Protein AF-K7R5K1-F1 (afdb_monomer)

Foldseek 3Di:
DVLQVVLLVCLLPLPHDLVSNLSNLVSLLVVLCVVLVVVLVVCLVVADADQDVVLVVVLVVLLVVLVVVLVVLLVPLDSCSLVVSLVSLSVNLSSLSVSLSNNPPVSVVSNVVSVVSSVVSSVSSSVSSVDDSDPPPDPPDPDDDDD

pLDDT: mean 82.06, std 16.15, range [38.19, 96.19]

Radius of gyration: 19.37 Å; Cα contacts (8 Å, |Δi|>4): 150; chains: 1; bounding box: 40×37×72 Å

Mean predicted aligned error: 9.13 Å

Organism: NCBI:txid751945

Structure (mmCIF, N/CA/C/O backbone):
data_AF-K7R5K1-F1
#
_entry.id   AF-K7R5K1-F1
#
loop_
_atom_site.group_PDB
_atom_site.id
_atom_site.type_symbol
_atom_site.label_atom_id
_atom_site.label_alt_id
_atom_site.label_comp_id
_atom_site.label_asym_id
_atom_site.label_entity_id
_atom_site.label_seq_id
_atom_site.pdbx_PDB_ins_code
_atom_site.Cartn_x
_atom_site.Cartn_y
_atom_site.Cartn_z
_atom_site.occupancy
_atom_site.B_iso_or_equiv
_atom_site.auth_seq_id
_atom_site.auth_comp_id
_atom_site.auth_asym_id
_atom_site.auth_atom_id
_atom_site.pdbx_PDB_model_num
ATOM 1 N N . MET A 1 1 ? -20.264 11.856 -2.126 1.00 50.00 1 MET A N 1
ATOM 2 C CA . MET A 1 1 ? -19.107 12.395 -1.365 1.00 50.00 1 MET A CA 1
ATOM 3 C C . MET A 1 1 ? -19.408 12.792 0.093 1.00 50.00 1 MET A C 1
ATOM 5 O O . MET A 1 1 ? -18.528 12.617 0.924 1.00 50.00 1 MET A O 1
ATOM 9 N N . ARG A 1 2 ? -20.628 13.223 0.469 1.00 54.81 2 ARG A N 1
ATOM 10 C CA . ARG A 1 2 ? -20.988 13.688 1.839 1.00 54.81 2 ARG A CA 1
ATOM 11 C C . ARG A 1 2 ? -20.824 12.695 3.018 1.00 54.81 2 ARG A C 1
ATOM 13 O O . ARG A 1 2 ? -20.910 13.128 4.158 1.00 54.81 2 ARG A O 1
ATOM 20 N N . ARG A 1 3 ? -20.583 11.395 2.785 1.00 57.41 3 ARG A N 1
ATOM 21 C CA . ARG A 1 3 ? -20.450 10.363 3.846 1.00 57.41 3 ARG A CA 1
ATOM 22 C C . ARG A 1 3 ? -19.007 9.935 4.167 1.00 57.41 3 ARG A C 1
ATOM 24 O O . ARG A 1 3 ? -18.807 9.170 5.100 1.00 57.41 3 ARG A O 1
ATOM 31 N N . LEU A 1 4 ? -18.010 10.421 3.420 1.00 55.62 4 LEU A N 1
ATOM 32 C CA . LEU A 1 4 ? -16.598 10.030 3.592 1.00 55.62 4 LEU A CA 1
ATOM 33 C C . LEU A 1 4 ? -15.912 10.775 4.745 1.00 55.62 4 LEU A C 1
ATOM 35 O O . LEU A 1 4 ? -15.159 10.180 5.507 1.00 55.62 4 LEU A O 1
ATOM 39 N N . PHE A 1 5 ? -16.219 12.062 4.908 1.00 57.25 5 PHE A N 1
ATOM 40 C CA . PHE A 1 5 ? -15.648 12.907 5.962 1.00 57.25 5 PHE A CA 1
ATOM 41 C C . PHE A 1 5 ? -15.958 12.423 7.392 1.00 57.25 5 PHE A C 1
ATOM 43 O O . PHE A 1 5 ? -15.031 12.351 8.196 1.00 57.25 5 PHE A O 1
ATOM 50 N N . PRO A 1 6 ? -17.208 12.038 7.727 1.00 60.31 6 PRO A N 1
ATOM 51 C CA . PRO A 1 6 ? -17.523 11.478 9.043 1.00 60.31 6 PRO A CA 1
ATOM 52 C C . PRO A 1 6 ? -16.766 10.174 9.323 1.00 60.31 6 PRO A C 1
ATOM 54 O O . PRO A 1 6 ? -16.235 9.995 10.412 1.00 60.31 6 PRO A O 1
ATOM 57 N N . ALA A 1 7 ? -16.645 9.299 8.318 1.00 60.59 7 ALA A N 1
ATOM 58 C CA . ALA A 1 7 ? -15.960 8.014 8.448 1.00 60.59 7 ALA A CA 1
ATOM 59 C C . ALA A 1 7 ? -14.440 8.167 8.651 1.00 60.59 7 ALA A C 1
ATOM 61 O O . ALA A 1 7 ? -13.847 7.443 9.445 1.00 60.59 7 ALA A O 1
ATOM 62 N N . LEU A 1 8 ? -13.806 9.138 7.981 1.00 62.44 8 LEU A N 1
ATOM 63 C CA . LEU A 1 8 ? -12.393 9.475 8.207 1.00 62.44 8 LEU A CA 1
ATOM 64 C C . LEU A 1 8 ? -12.160 10.106 9.586 1.00 62.44 8 LEU A C 1
ATOM 66 O O . LEU A 1 8 ? -11.124 9.873 10.200 1.00 62.44 8 LEU A O 1
ATOM 70 N N . LYS A 1 9 ? -13.133 10.867 10.098 1.00 66.25 9 LYS A N 1
ATOM 71 C CA . LYS A 1 9 ? -13.076 11.459 11.440 1.00 66.25 9 LYS A CA 1
ATOM 72 C C . LYS A 1 9 ? -13.283 10.423 12.555 1.00 66.25 9 LYS A C 1
ATOM 74 O O . LYS A 1 9 ? -12.766 10.615 13.648 1.00 66.25 9 LYS A O 1
ATOM 79 N N . ALA A 1 10 ? -13.986 9.328 12.263 1.00 62.09 10 ALA A N 1
ATOM 80 C CA . ALA A 1 10 ? -14.229 8.218 13.186 1.00 62.09 10 ALA A CA 1
ATOM 81 C C . ALA A 1 10 ? -13.024 7.268 13.347 1.00 62.09 10 ALA A C 1
ATOM 83 O O . ALA A 1 10 ? -12.908 6.589 14.358 1.00 62.09 10 ALA A O 1
ATOM 84 N N . LEU A 1 11 ? -12.107 7.217 12.376 1.00 63.91 11 LEU A N 1
ATOM 85 C CA . LEU A 1 11 ? -10.892 6.387 12.421 1.00 63.91 11 LEU A CA 1
ATOM 86 C C . LEU A 1 11 ? -10.009 6.604 13.668 1.00 63.91 11 LEU A C 1
ATOM 88 O O . LEU A 1 11 ? -9.649 5.603 14.296 1.00 63.91 11 LEU A O 1
ATOM 92 N N . PRO A 1 12 ? -9.660 7.855 14.039 1.00 68.44 12 PRO A N 1
ATOM 93 C CA . PRO A 1 12 ? -8.886 8.134 15.247 1.00 68.44 12 PRO A CA 1
ATOM 94 C C . PRO A 1 12 ? -9.710 8.057 16.540 1.00 68.44 12 PRO A C 1
ATOM 96 O O . PRO A 1 12 ? -9.115 8.114 17.613 1.00 68.44 12 PRO A O 1
ATOM 99 N N . ASP A 1 13 ? -11.042 7.935 16.470 1.00 72.31 13 ASP A N 1
ATOM 100 C CA . ASP A 1 13 ? -11.897 7.832 17.653 1.00 72.31 13 ASP A CA 1
ATOM 101 C C . ASP A 1 13 ? -12.023 6.361 18.101 1.00 72.31 13 ASP A C 1
ATOM 103 O O . ASP A 1 13 ? -12.688 5.559 17.435 1.00 72.31 13 ASP A O 1
ATOM 107 N N . PRO A 1 14 ? -11.405 5.963 19.230 1.00 66.81 14 PRO A N 1
ATOM 108 C CA . PRO A 1 14 ? -11.496 4.594 19.725 1.00 66.81 14 PRO A CA 1
ATOM 109 C C . PRO A 1 14 ? -12.913 4.218 20.186 1.00 66.81 14 PRO A C 1
ATOM 111 O O . PRO A 1 14 ? -13.198 3.028 20.309 1.00 66.81 14 PRO A O 1
ATOM 114 N N . LYS A 1 15 ? -13.798 5.197 20.424 1.00 73.38 15 LYS A N 1
ATOM 115 C CA . LYS A 1 15 ? -15.184 4.980 20.863 1.00 73.38 15 LYS A CA 1
ATOM 116 C C . LYS A 1 15 ? -16.162 4.819 19.698 1.00 73.38 15 LYS A C 1
ATOM 118 O O . LYS A 1 15 ? -17.314 4.454 19.927 1.00 73.38 15 LYS A O 1
ATOM 123 N N . ALA A 1 16 ? -15.729 5.085 18.464 1.00 78.69 16 ALA A N 1
ATOM 124 C CA . ALA A 1 16 ? -16.581 4.939 17.294 1.00 78.69 16 ALA A CA 1
ATOM 125 C C . ALA A 1 16 ? -16.911 3.457 17.014 1.00 78.69 16 ALA A C 1
ATOM 127 O O . ALA A 1 16 ? -16.065 2.580 17.233 1.00 78.69 16 ALA A O 1
ATOM 128 N N . PRO A 1 17 ? -18.110 3.156 16.476 1.00 83.25 17 PRO A N 1
ATOM 129 C CA . PRO A 1 17 ? -18.489 1.800 16.100 1.00 83.25 17 PRO A CA 1
ATOM 130 C C . PRO A 1 17 ? -17.464 1.170 15.153 1.00 83.25 17 PRO A C 1
ATOM 132 O O . PRO A 1 17 ? -16.991 1.798 14.203 1.00 83.25 17 PRO A O 1
ATOM 135 N N . LEU A 1 18 ? -17.159 -0.109 15.367 1.00 81.81 18 LEU A N 1
ATOM 136 C CA . LEU A 1 18 ? -16.139 -0.828 14.602 1.00 81.81 18 LEU A CA 1
ATOM 137 C C . LEU A 1 18 ? -16.392 -0.805 13.082 1.00 81.81 18 LEU A C 1
ATOM 139 O O . LEU A 1 18 ? -15.464 -0.634 12.292 1.00 81.81 18 LEU A O 1
ATOM 143 N N . GLU A 1 19 ? -17.654 -0.916 12.668 1.00 85.50 19 GLU A N 1
ATOM 144 C CA . GLU A 1 19 ? -18.053 -0.832 11.259 1.00 85.50 19 GLU A CA 1
ATOM 145 C C . GLU A 1 19 ? -17.795 0.556 10.646 1.00 85.50 19 GLU A C 1
ATOM 147 O O . GLU A 1 19 ? -17.415 0.658 9.477 1.00 85.50 19 GLU A O 1
ATOM 152 N N . GLU A 1 20 ? -17.928 1.633 11.423 1.00 84.12 20 GLU A N 1
ATOM 153 C CA . GLU A 1 20 ? -17.604 2.988 10.964 1.00 84.12 20 GLU A CA 1
ATOM 154 C C . GLU A 1 20 ? -16.094 3.184 10.831 1.00 84.12 20 GLU A C 1
ATOM 156 O O . GLU A 1 20 ? -15.635 3.713 9.816 1.00 84.12 20 GLU A O 1
ATOM 161 N N . ARG A 1 21 ? -15.313 2.663 11.785 1.00 83.94 21 ARG A N 1
ATOM 162 C CA . ARG A 1 21 ? -13.842 2.678 11.734 1.00 83.94 21 ARG A CA 1
ATOM 163 C C . ARG A 1 21 ? -13.306 1.885 10.540 1.00 83.94 21 ARG A C 1
ATOM 165 O O . ARG A 1 21 ? -12.435 2.377 9.826 1.00 83.94 21 ARG A O 1
ATOM 172 N N . ARG A 1 22 ? -13.870 0.705 10.250 1.00 87.56 22 ARG A N 1
ATOM 173 C CA . ARG A 1 22 ? -13.538 -0.092 9.051 1.00 87.56 22 ARG A CA 1
ATOM 174 C C . ARG A 1 22 ? -13.870 0.645 7.760 1.00 87.56 22 ARG A C 1
ATOM 176 O O . ARG A 1 22 ? -13.047 0.688 6.851 1.00 87.56 22 ARG A O 1
ATOM 183 N N . ARG A 1 23 ? -15.056 1.256 7.666 1.00 87.06 23 ARG A N 1
ATOM 184 C CA . ARG A 1 23 ? -15.428 2.074 6.498 1.00 87.06 23 ARG A CA 1
ATOM 185 C C . ARG A 1 23 ? -14.486 3.258 6.318 1.00 87.06 23 ARG A C 1
ATOM 187 O O . ARG A 1 23 ? -14.095 3.532 5.188 1.00 87.06 23 ARG A O 1
ATOM 194 N N . GLY A 1 24 ? -14.100 3.916 7.410 1.00 87.69 24 GLY A N 1
ATOM 195 C CA . GLY A 1 24 ? -13.080 4.958 7.405 1.00 87.69 24 GLY A CA 1
ATOM 196 C C . GLY A 1 24 ? -11.751 4.443 6.862 1.00 87.69 24 GLY A C 1
ATOM 197 O O . GLY A 1 24 ? -11.190 5.049 5.952 1.00 87.69 24 GLY A O 1
ATOM 198 N N . LEU A 1 25 ? -11.278 3.293 7.352 1.00 89.50 25 LEU A N 1
ATOM 199 C CA . LEU A 1 25 ? -10.018 2.687 6.914 1.00 89.50 25 LEU A CA 1
ATOM 200 C C . LEU A 1 25 ? -10.047 2.309 5.429 1.00 89.50 25 LEU A C 1
ATOM 202 O O . LEU A 1 25 ? -9.103 2.606 4.704 1.00 89.50 25 LEU A O 1
ATOM 206 N N . ARG A 1 26 ? -11.153 1.732 4.945 1.00 92.31 26 ARG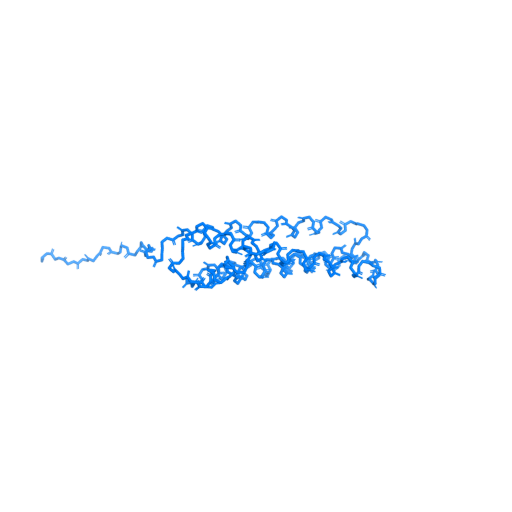 A N 1
ATOM 207 C CA . ARG A 1 26 ? -11.356 1.436 3.517 1.00 92.31 26 ARG A CA 1
ATOM 208 C C . ARG A 1 26 ? -11.389 2.700 2.670 1.00 92.31 26 ARG A C 1
ATOM 210 O O . ARG A 1 26 ? -10.798 2.720 1.598 1.00 92.31 26 ARG A O 1
ATOM 217 N N . ALA A 1 27 ? -12.061 3.751 3.137 1.00 90.75 27 ALA A N 1
ATOM 218 C CA . ALA A 1 27 ? -12.097 5.039 2.454 1.00 90.75 27 ALA A CA 1
ATOM 219 C C . ALA A 1 27 ? -10.701 5.667 2.357 1.00 90.75 27 ALA A C 1
ATOM 221 O O . ALA A 1 27 ? -10.318 6.145 1.292 1.00 90.75 27 ALA A O 1
ATOM 222 N N . TYR A 1 28 ? -9.933 5.619 3.447 1.00 90.31 28 TYR A N 1
ATOM 223 C CA . TYR A 1 28 ? -8.542 6.055 3.477 1.00 90.31 28 TYR A CA 1
ATOM 224 C C . TYR A 1 28 ? -7.676 5.235 2.513 1.00 90.31 28 TYR A C 1
ATOM 226 O O . TYR A 1 28 ? -6.976 5.804 1.678 1.00 90.31 28 TYR A O 1
ATOM 234 N N . ALA A 1 29 ? -7.794 3.907 2.557 1.00 93.31 29 ALA A N 1
ATOM 235 C CA . ALA A 1 29 ? -7.071 3.000 1.675 1.00 93.31 29 ALA A CA 1
ATOM 236 C C . ALA A 1 29 ? -7.402 3.241 0.194 1.00 93.31 29 ALA A C 1
ATOM 238 O O . ALA A 1 29 ? -6.504 3.300 -0.641 1.00 93.31 29 ALA A O 1
ATOM 239 N N . LEU A 1 30 ? -8.681 3.436 -0.136 1.00 94.38 30 LEU A N 1
ATOM 240 C CA . LEU A 1 30 ? -9.128 3.750 -1.492 1.00 94.38 30 LEU A CA 1
ATOM 241 C C . LEU A 1 30 ? -8.613 5.120 -1.950 1.00 94.38 30 LEU A C 1
ATOM 243 O O . LEU A 1 30 ? -8.208 5.267 -3.102 1.00 94.38 30 LEU A O 1
ATOM 247 N N . GLY A 1 31 ? -8.584 6.107 -1.051 1.00 92.81 31 GLY A N 1
ATOM 248 C CA . GLY A 1 31 ? -7.979 7.413 -1.302 1.00 92.81 31 GLY A CA 1
ATOM 249 C C . GLY A 1 31 ? -6.487 7.305 -1.616 1.00 92.81 31 GLY A C 1
ATOM 250 O O . GLY A 1 31 ? -6.040 7.845 -2.626 1.00 92.81 31 GLY A O 1
ATOM 251 N N . LEU A 1 32 ? -5.735 6.544 -0.814 1.00 94.00 32 LEU A N 1
ATOM 252 C CA . LEU A 1 32 ? -4.320 6.266 -1.065 1.00 94.00 32 LEU A CA 1
ATOM 253 C C . LEU A 1 32 ? -4.114 5.549 -2.397 1.00 94.00 32 LEU A C 1
ATOM 255 O O . LEU A 1 32 ? -3.249 5.955 -3.166 1.00 94.00 32 LEU A O 1
ATOM 259 N N . LEU A 1 33 ? -4.893 4.507 -2.685 1.00 94.00 33 LEU A N 1
ATOM 260 C CA . LEU A 1 33 ? -4.763 3.747 -3.926 1.00 94.00 33 LEU A CA 1
ATOM 261 C C . LEU A 1 33 ? -5.055 4.625 -5.148 1.00 94.00 33 LEU A C 1
ATOM 263 O O . LEU A 1 33 ? -4.321 4.575 -6.129 1.00 94.00 33 LEU A O 1
ATOM 267 N N . SER A 1 34 ? -6.087 5.469 -5.066 1.00 93.88 34 SER A N 1
ATOM 268 C CA . SER A 1 34 ? -6.453 6.400 -6.138 1.00 93.88 34 SER A CA 1
ATOM 269 C C . SER A 1 34 ? -5.371 7.456 -6.356 1.00 93.88 34 SER A C 1
ATOM 271 O O . SER A 1 34 ? -4.994 7.715 -7.495 1.00 93.88 34 SER A O 1
ATOM 273 N N . LEU A 1 35 ? -4.840 8.036 -5.274 1.00 95.38 35 LEU A N 1
ATOM 274 C CA . LEU A 1 35 ? -3.775 9.034 -5.338 1.00 95.38 35 LEU A CA 1
ATOM 275 C C . LEU A 1 35 ? -2.497 8.442 -5.939 1.00 95.38 35 LEU A C 1
ATOM 277 O O . LEU A 1 35 ? -1.988 8.962 -6.927 1.00 95.38 35 LEU A O 1
ATOM 281 N N . HIS A 1 36 ? -2.000 7.337 -5.381 1.00 94.94 36 HIS A N 1
ATOM 282 C CA . HIS A 1 36 ? -0.787 6.690 -5.878 1.00 94.94 36 HIS A CA 1
ATOM 283 C C . HIS A 1 36 ? -0.978 6.156 -7.298 1.00 94.94 36 HIS A C 1
ATOM 285 O O . HIS A 1 36 ? -0.086 6.309 -8.123 1.00 94.94 36 HIS A O 1
ATOM 291 N N . GLY A 1 37 ? -2.146 5.592 -7.614 1.00 94.19 37 GLY A N 1
ATOM 292 C CA . GLY A 1 37 ? -2.491 5.157 -8.965 1.00 94.19 37 GLY A CA 1
ATOM 293 C C . GLY A 1 37 ? -2.466 6.310 -9.968 1.00 94.19 37 GLY A C 1
ATOM 294 O O . GLY A 1 37 ? -1.857 6.181 -11.025 1.00 94.19 37 GLY A O 1
ATOM 295 N N . LEU A 1 38 ? -3.046 7.463 -9.620 1.00 96.12 38 LEU A N 1
ATOM 296 C CA . LEU A 1 38 ? -3.002 8.659 -10.460 1.00 96.12 38 LEU A CA 1
ATOM 297 C C . LEU A 1 38 ? -1.565 9.147 -10.670 1.00 96.12 38 LEU A C 1
ATOM 299 O O . LEU A 1 38 ? -1.176 9.423 -11.801 1.00 96.12 38 LEU A O 1
ATOM 303 N N . VAL A 1 39 ? -0.759 9.208 -9.608 1.00 95.75 39 VAL A N 1
ATOM 304 C CA . VAL A 1 39 ? 0.655 9.596 -9.716 1.00 95.75 39 VAL A CA 1
ATOM 305 C C . VAL A 1 39 ? 1.416 8.621 -10.616 1.00 95.75 39 VAL A C 1
ATOM 307 O O . VAL A 1 39 ? 2.151 9.060 -11.494 1.00 95.75 39 VAL A O 1
ATOM 310 N N . LEU A 1 40 ? 1.210 7.310 -10.469 1.00 94.25 40 LEU A N 1
ATOM 311 C CA . LEU A 1 40 ? 1.829 6.300 -11.332 1.00 94.25 40 LEU A CA 1
ATOM 312 C C . LEU A 1 40 ? 1.412 6.459 -12.802 1.00 94.25 40 LEU A C 1
ATOM 314 O O . LEU A 1 40 ? 2.255 6.340 -13.688 1.00 94.25 40 LEU A O 1
ATOM 318 N N . LEU A 1 41 ? 0.146 6.784 -13.076 1.00 93.69 41 LEU A N 1
ATOM 319 C CA . LEU A 1 41 ? -0.328 7.072 -14.434 1.00 93.69 41 LEU A CA 1
ATOM 320 C C . LEU A 1 41 ? 0.345 8.315 -15.029 1.00 93.69 41 LEU A C 1
ATOM 322 O O . LEU A 1 41 ? 0.730 8.299 -16.195 1.00 93.69 41 LEU A O 1
ATOM 326 N N . LEU A 1 42 ? 0.532 9.371 -14.235 1.00 95.38 42 LEU A N 1
ATOM 327 C CA . LEU A 1 42 ? 1.243 10.583 -14.662 1.00 95.38 42 LEU A CA 1
ATOM 328 C C . LEU A 1 42 ? 2.740 10.334 -14.886 1.00 95.38 42 LEU A C 1
ATOM 330 O O . LEU A 1 42 ? 3.357 10.949 -15.751 1.00 95.38 42 LEU A O 1
ATOM 334 N N . LEU A 1 43 ? 3.318 9.414 -14.119 1.00 91.88 43 LEU A N 1
ATOM 335 C CA . LEU A 1 43 ? 4.707 8.987 -14.228 1.00 91.88 43 LEU A CA 1
ATOM 336 C C . LEU A 1 43 ? 4.952 8.053 -15.427 1.00 91.88 43 LEU A C 1
ATOM 338 O O . LEU A 1 43 ? 6.062 8.007 -15.957 1.00 91.88 43 LEU A O 1
ATOM 342 N N . LEU A 1 44 ? 3.925 7.346 -15.899 1.00 89.19 44 LEU A N 1
ATOM 343 C CA . LEU A 1 44 ? 3.994 6.401 -17.015 1.00 89.19 44 LEU A CA 1
ATOM 344 C C . LEU A 1 44 ? 4.714 6.948 -18.271 1.00 89.19 44 LEU A C 1
ATOM 346 O O . LEU A 1 44 ? 5.601 6.242 -18.767 1.00 89.19 44 LEU A O 1
ATOM 350 N N . PRO A 1 45 ? 4.393 8.150 -18.800 1.00 90.56 45 PRO A N 1
ATOM 351 C CA . PRO A 1 45 ? 5.105 8.723 -19.945 1.00 90.56 45 PRO A CA 1
ATOM 352 C C . PRO A 1 45 ? 6.475 9.320 -19.594 1.00 90.56 45 PRO A C 1
ATOM 354 O O . PRO A 1 45 ? 7.279 9.544 -20.494 1.00 90.56 45 PRO A O 1
ATOM 357 N N . LEU A 1 46 ? 6.745 9.603 -18.316 1.00 91.00 46 LEU A N 1
ATOM 358 C CA . LEU A 1 46 ? 7.937 10.336 -17.888 1.00 91.00 46 LEU A CA 1
ATOM 359 C C . LEU A 1 46 ? 9.115 9.411 -17.552 1.00 91.00 46 LEU A C 1
ATOM 361 O O . LEU A 1 46 ? 10.269 9.798 -17.735 1.00 91.00 46 LEU A O 1
ATOM 365 N N . LEU A 1 47 ? 8.849 8.192 -17.062 1.00 84.94 47 LEU A N 1
ATOM 366 C CA . LEU A 1 47 ? 9.918 7.255 -16.714 1.00 84.94 47 LEU A CA 1
ATOM 367 C C . LEU A 1 47 ? 10.429 6.475 -17.935 1.00 84.94 47 LEU A C 1
ATOM 369 O O . LEU A 1 47 ? 9.636 5.799 -18.600 1.00 84.94 47 LEU A O 1
ATOM 373 N N . PRO A 1 48 ? 11.755 6.466 -18.176 1.00 83.56 48 PRO A N 1
ATOM 374 C CA . PRO A 1 48 ? 12.351 5.631 -19.206 1.00 83.56 48 PRO A CA 1
ATOM 375 C C . PRO A 1 48 ? 12.223 4.154 -18.819 1.00 83.56 48 PRO A C 1
ATOM 377 O O . PRO A 1 48 ? 12.603 3.756 -17.717 1.00 83.56 48 PRO A O 1
ATOM 380 N N . ALA A 1 49 ? 11.712 3.330 -19.733 1.00 83.44 49 ALA A N 1
ATOM 381 C CA . ALA A 1 49 ? 11.701 1.883 -19.552 1.00 83.44 49 ALA A CA 1
ATOM 382 C C . ALA A 1 49 ? 13.135 1.348 -19.685 1.00 83.44 49 ALA A C 1
ATOM 384 O O . ALA A 1 49 ? 13.760 1.475 -20.740 1.00 83.44 49 ALA A O 1
ATOM 385 N N . ARG A 1 50 ? 13.681 0.788 -18.603 1.00 79.94 50 ARG A N 1
ATOM 386 C CA . ARG A 1 50 ? 14.998 0.144 -18.580 1.00 79.94 50 ARG A CA 1
ATOM 387 C C . ARG A 1 50 ? 14.939 -1.109 -17.716 1.00 79.94 50 ARG A C 1
ATOM 389 O O . ARG A 1 50 ? 14.900 -1.036 -16.489 1.00 79.94 50 ARG A O 1
ATOM 396 N N . GLY A 1 51 ? 15.010 -2.264 -18.370 1.00 74.69 51 GLY A N 1
ATOM 397 C CA . GLY A 1 51 ? 15.133 -3.563 -17.715 1.00 74.69 51 GLY A CA 1
ATOM 398 C C . GLY A 1 51 ? 16.518 -3.746 -17.098 1.00 74.69 51 GLY A C 1
ATOM 399 O O . GLY A 1 51 ? 17.401 -4.309 -17.735 1.00 74.69 51 GLY A O 1
ATOM 400 N N . HIS A 1 52 ? 16.730 -3.257 -15.873 1.00 81.12 52 HIS A N 1
ATOM 401 C CA . HIS A 1 52 ? 17.968 -3.505 -15.130 1.00 81.12 52 HIS A CA 1
ATOM 402 C C . HIS A 1 52 ? 17.727 -4.569 -14.046 1.00 81.12 52 HIS A C 1
ATOM 404 O O . HIS A 1 52 ? 16.850 -4.370 -13.203 1.00 81.12 52 HIS A O 1
ATOM 410 N N . PRO A 1 53 ? 18.506 -5.667 -13.984 1.00 83.94 53 PRO A N 1
ATOM 411 C CA . PRO A 1 53 ? 18.277 -6.761 -13.028 1.00 83.94 53 PRO A CA 1
ATOM 412 C C . PRO A 1 53 ? 18.363 -6.308 -11.562 1.00 83.94 53 PRO A C 1
ATOM 414 O O . PRO A 1 53 ? 17.688 -6.851 -10.693 1.00 83.94 53 PRO A O 1
ATOM 417 N N . PHE A 1 54 ? 19.126 -5.249 -11.291 1.00 90.94 54 PHE A N 1
ATOM 418 C CA . PHE A 1 54 ? 19.210 -4.629 -9.969 1.00 90.94 54 PHE A CA 1
ATOM 419 C C . PHE A 1 54 ? 17.850 -4.133 -9.441 1.00 90.94 54 PHE A C 1
ATOM 421 O O . PHE A 1 54 ? 17.593 -4.202 -8.242 1.00 90.94 54 PHE A O 1
ATOM 428 N N . LEU A 1 55 ? 16.952 -3.686 -10.326 1.00 89.50 55 LEU A 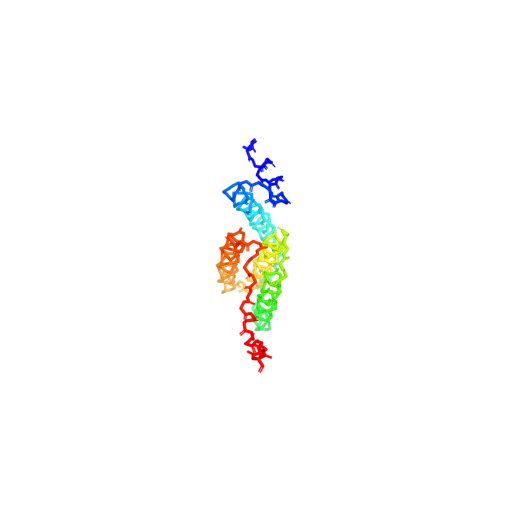N 1
ATOM 429 C CA . LEU A 1 55 ? 15.624 -3.207 -9.937 1.00 89.50 55 LEU A CA 1
ATOM 430 C C . LEU A 1 55 ? 14.746 -4.332 -9.375 1.00 89.50 55 LEU A C 1
ATOM 432 O O . LEU A 1 55 ? 13.943 -4.079 -8.483 1.00 89.50 55 LEU A O 1
ATOM 436 N N . TRP A 1 56 ? 14.935 -5.574 -9.827 1.00 89.19 56 TRP A N 1
ATOM 437 C CA . TRP A 1 56 ? 14.249 -6.731 -9.247 1.00 89.19 56 TRP A CA 1
ATOM 438 C C . TRP A 1 56 ? 14.707 -6.996 -7.813 1.00 89.19 56 TRP A C 1
ATOM 440 O O . TRP A 1 56 ? 13.875 -7.168 -6.924 1.00 89.19 56 TRP A O 1
ATOM 450 N N . GLY A 1 57 ? 16.021 -6.960 -7.568 1.00 92.31 57 GLY A N 1
ATOM 451 C CA . GLY A 1 57 ? 16.569 -7.074 -6.213 1.00 92.31 57 GLY A CA 1
ATOM 452 C C . GLY A 1 57 ? 16.058 -5.960 -5.297 1.00 92.31 57 GLY A C 1
ATOM 453 O O . GLY A 1 57 ? 15.652 -6.218 -4.165 1.00 92.31 57 GLY A O 1
ATOM 454 N N . LEU A 1 58 ? 15.992 -4.734 -5.820 1.00 93.69 58 LEU A N 1
ATOM 455 C CA . LEU A 1 58 ? 15.463 -3.578 -5.107 1.00 93.69 58 LEU A CA 1
ATOM 456 C C . LEU A 1 58 ? 13.960 -3.713 -4.802 1.00 93.69 58 LEU A C 1
ATOM 458 O O . LEU A 1 58 ? 13.538 -3.378 -3.696 1.00 93.69 58 LEU A O 1
ATOM 462 N N . ALA A 1 59 ? 13.159 -4.244 -5.732 1.00 92.81 59 ALA A N 1
ATOM 463 C CA . ALA A 1 59 ? 11.739 -4.513 -5.508 1.00 92.81 59 ALA A CA 1
ATOM 464 C C . ALA A 1 59 ? 11.528 -5.515 -4.364 1.00 92.81 59 ALA A C 1
ATOM 466 O O . ALA A 1 59 ? 10.697 -5.279 -3.488 1.00 92.81 59 ALA A O 1
ATOM 467 N N . LEU A 1 60 ? 12.301 -6.606 -4.346 1.00 92.31 60 LEU A N 1
ATOM 468 C CA . LEU A 1 60 ? 12.210 -7.638 -3.312 1.00 92.31 60 LEU A CA 1
ATOM 469 C C . LEU A 1 60 ? 12.652 -7.117 -1.942 1.00 92.31 60 LEU A C 1
ATOM 471 O O . LEU A 1 60 ? 11.934 -7.298 -0.959 1.00 92.31 60 LEU A O 1
ATOM 475 N N . LEU A 1 61 ? 13.799 -6.436 -1.876 1.00 94.06 61 LEU A N 1
ATOM 476 C CA . LEU A 1 61 ? 14.305 -5.854 -0.631 1.00 94.06 61 LEU A CA 1
ATOM 477 C C . LEU A 1 61 ? 13.372 -4.772 -0.092 1.00 94.06 61 LEU A C 1
ATOM 479 O O . LEU A 1 61 ? 13.073 -4.760 1.100 1.00 94.06 61 LEU A O 1
ATOM 483 N N . GLY A 1 62 ? 12.876 -3.891 -0.962 1.00 92.38 62 GLY A N 1
ATOM 484 C CA . GLY A 1 62 ? 11.947 -2.843 -0.561 1.00 92.38 62 GLY A CA 1
ATOM 485 C C . GLY A 1 62 ? 10.610 -3.410 -0.086 1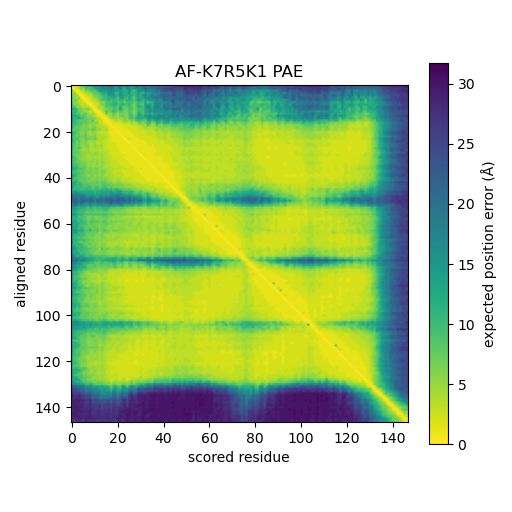.00 92.38 62 GLY A C 1
ATOM 486 O O . GLY A 1 62 ? 10.129 -3.005 0.969 1.00 92.38 62 GLY A O 1
ATOM 487 N N . LEU A 1 63 ? 10.042 -4.402 -0.787 1.00 92.06 63 LEU A N 1
ATOM 488 C CA . LEU A 1 63 ? 8.819 -5.071 -0.333 1.00 92.06 63 LEU A CA 1
ATOM 489 C C . LEU A 1 63 ? 9.028 -5.770 1.015 1.00 92.06 63 LEU A C 1
ATOM 491 O O . LEU A 1 63 ? 8.196 -5.632 1.908 1.00 92.06 63 LEU A O 1
ATOM 495 N N . GLY A 1 64 ? 10.143 -6.489 1.174 1.00 92.38 64 GLY A N 1
ATOM 496 C CA . GLY A 1 64 ? 10.500 -7.157 2.424 1.00 92.38 64 GLY A CA 1
ATOM 497 C C . GLY A 1 64 ? 10.653 -6.171 3.583 1.00 92.38 64 GLY A C 1
ATOM 498 O O . GLY A 1 64 ? 10.073 -6.380 4.647 1.00 92.38 64 GLY A O 1
ATOM 499 N N . GLY A 1 65 ? 11.354 -5.056 3.365 1.00 93.31 65 GLY A N 1
ATOM 500 C CA . GLY A 1 65 ? 11.515 -3.994 4.359 1.00 93.31 65 GLY A CA 1
ATOM 501 C C . GLY A 1 65 ? 10.182 -3.365 4.769 1.00 93.31 65 GLY A C 1
ATOM 502 O O . GLY A 1 65 ? 9.883 -3.266 5.959 1.00 93.31 65 GLY A O 1
ATOM 503 N N . VAL A 1 66 ? 9.331 -3.024 3.796 1.00 92.69 66 VAL A N 1
ATOM 504 C CA . VAL A 1 66 ? 7.990 -2.485 4.070 1.00 92.69 66 VAL A CA 1
ATOM 505 C C . VAL A 1 66 ? 7.130 -3.504 4.816 1.00 92.69 66 VAL A C 1
ATOM 507 O O . VAL A 1 66 ? 6.431 -3.133 5.756 1.00 92.69 66 VAL A O 1
ATOM 510 N N . ALA A 1 67 ? 7.193 -4.788 4.458 1.00 91.50 67 ALA A N 1
ATOM 511 C CA . ALA A 1 67 ? 6.457 -5.837 5.158 1.00 91.50 67 ALA A CA 1
ATOM 512 C C . ALA A 1 67 ? 6.866 -5.936 6.638 1.00 91.50 67 ALA A C 1
ATOM 514 O O . ALA A 1 67 ? 5.995 -6.064 7.500 1.00 91.50 67 ALA A O 1
ATOM 515 N N . LEU A 1 68 ? 8.161 -5.812 6.947 1.00 93.06 68 LEU A N 1
ATOM 516 C CA . LEU A 1 68 ? 8.651 -5.778 8.327 1.00 93.06 68 LEU A CA 1
ATOM 517 C C . LEU A 1 68 ? 8.144 -4.544 9.085 1.00 93.06 68 LEU A C 1
ATOM 519 O O . LEU A 1 68 ? 7.687 -4.678 10.219 1.00 93.06 68 LEU A O 1
ATOM 523 N N . TRP A 1 69 ? 8.151 -3.361 8.464 1.00 92.00 69 TRP A N 1
ATOM 524 C CA . TRP A 1 69 ? 7.607 -2.143 9.081 1.00 92.00 69 TRP A CA 1
ATOM 525 C C . TRP A 1 69 ? 6.098 -2.222 9.312 1.00 92.00 69 TRP A C 1
ATOM 527 O O . TRP A 1 69 ? 5.617 -1.815 10.368 1.00 92.00 69 TRP A O 1
ATOM 537 N N . VAL A 1 70 ? 5.344 -2.805 8.376 1.00 91.19 70 VAL A N 1
ATOM 538 C CA . VAL A 1 70 ? 3.911 -3.066 8.564 1.00 91.19 70 VAL A CA 1
ATOM 539 C C . VAL A 1 70 ? 3.699 -3.991 9.760 1.00 91.19 70 VAL A C 1
ATOM 541 O O . VAL A 1 70 ? 2.885 -3.681 10.627 1.00 91.19 70 VAL A O 1
ATOM 544 N N . GLN A 1 71 ? 4.450 -5.091 9.857 1.00 88.88 71 GLN A N 1
ATOM 545 C CA . GLN A 1 71 ? 4.340 -5.999 11.000 1.00 88.88 71 GLN A CA 1
ATOM 546 C C . GLN A 1 71 ? 4.711 -5.319 12.319 1.00 88.88 71 GLN A C 1
ATOM 548 O O . GLN A 1 71 ? 4.027 -5.542 13.313 1.00 88.88 71 GLN A O 1
ATOM 553 N N . GLY A 1 72 ? 5.752 -4.484 12.331 1.00 87.50 72 GLY A N 1
ATOM 554 C CA . GLY A 1 72 ? 6.130 -3.686 13.497 1.00 87.50 72 GLY A CA 1
ATOM 555 C C . GLY A 1 72 ? 5.011 -2.739 13.926 1.00 87.50 72 GLY A C 1
ATOM 556 O O . GLY A 1 72 ? 4.574 -2.798 15.071 1.00 87.50 72 GLY A O 1
ATOM 557 N N . SER A 1 73 ? 4.462 -1.961 12.988 1.00 85.88 73 SER A N 1
ATOM 558 C CA . SER A 1 73 ? 3.377 -1.017 13.288 1.00 85.88 73 SER A CA 1
ATOM 559 C C . SER A 1 73 ? 2.110 -1.70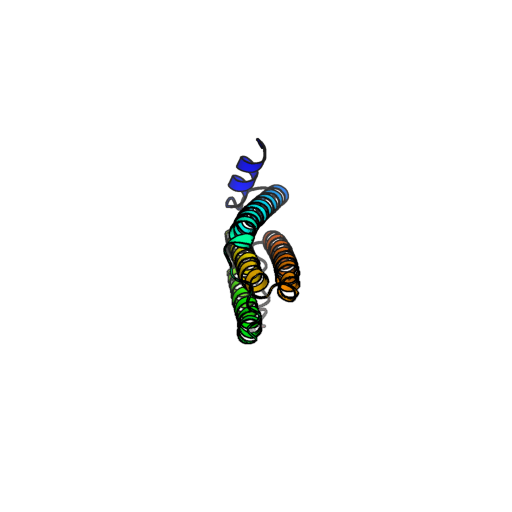0 13.805 1.00 85.88 73 SER A C 1
ATOM 561 O O . SER A 1 73 ? 1.435 -1.145 14.657 1.00 85.88 73 SER A O 1
ATOM 563 N N . LEU A 1 74 ? 1.792 -2.915 13.342 1.00 83.38 74 LEU A N 1
ATOM 564 C CA . LEU A 1 74 ? 0.644 -3.684 13.837 1.00 83.38 74 LEU A CA 1
ATOM 565 C C . LEU A 1 74 ? 0.887 -4.355 15.201 1.00 83.38 74 LEU A C 1
ATOM 567 O O . LEU A 1 74 ? -0.078 -4.782 15.834 1.00 83.38 74 LEU A O 1
ATOM 571 N N . ARG A 1 75 ? 2.149 -4.496 15.628 1.00 83.12 75 ARG A N 1
ATOM 572 C CA . ARG A 1 75 ? 2.525 -5.007 16.958 1.00 83.12 75 ARG A CA 1
ATOM 573 C C . ARG A 1 75 ? 2.537 -3.911 18.016 1.00 83.12 75 ARG A C 1
ATOM 575 O O . ARG A 1 75 ? 2.287 -4.212 19.176 1.00 83.12 75 ARG A O 1
ATOM 582 N N . GLU A 1 76 ? 2.827 -2.671 17.634 1.00 74.94 76 GLU A N 1
ATOM 583 C CA . GLU A 1 76 ? 2.664 -1.519 18.516 1.00 74.94 76 GLU A CA 1
ATOM 584 C C . GLU A 1 76 ? 1.164 -1.305 18.758 1.00 74.94 76 GLU A C 1
ATOM 586 O O . GLU A 1 76 ? 0.429 -0.828 17.896 1.00 74.94 76 GLU A O 1
ATOM 591 N N . GLU A 1 77 ? 0.676 -1.747 19.918 1.00 62.97 77 GLU A N 1
ATOM 592 C CA . GLU A 1 77 ? -0.735 -1.666 20.293 1.00 62.97 77 GLU A CA 1
ATOM 593 C C . GLU A 1 77 ? -1.152 -0.198 20.460 1.00 62.97 77 GLU A C 1
ATOM 595 O O . GLU A 1 77 ? -1.026 0.402 21.524 1.00 62.97 77 GLU A O 1
ATOM 600 N N . GLY A 1 78 ? -1.637 0.407 19.375 1.00 70.38 78 GLY A N 1
ATOM 601 C CA . GLY A 1 78 ? -2.066 1.799 19.348 1.00 70.38 78 GLY A CA 1
ATOM 602 C C . GLY A 1 78 ? -3.322 2.008 18.500 1.00 70.38 78 GLY A C 1
ATOM 603 O O . GLY A 1 78 ? -3.515 1.332 17.487 1.00 70.38 78 GLY A O 1
ATOM 604 N N . PRO A 1 79 ? -4.192 2.974 18.848 1.00 71.19 79 PRO A N 1
ATOM 605 C CA . PRO A 1 79 ? -5.389 3.282 18.060 1.00 71.19 79 PRO A CA 1
ATOM 606 C C . PRO A 1 79 ? -5.065 3.737 16.624 1.00 71.19 79 PRO A C 1
ATOM 608 O O . PRO A 1 79 ? -5.911 3.606 15.740 1.00 71.19 79 PRO A O 1
ATOM 611 N N . SER A 1 80 ? -3.843 4.225 16.385 1.00 79.75 80 SER A N 1
ATOM 612 C CA . SER A 1 80 ? -3.318 4.646 15.081 1.00 79.75 80 SER A CA 1
ATOM 613 C C . SER A 1 80 ? -2.594 3.543 14.300 1.00 79.75 80 SER A C 1
ATOM 615 O O . SER A 1 80 ? -2.380 3.718 13.100 1.00 79.75 80 SER A O 1
ATOM 617 N N . ALA A 1 81 ? -2.249 2.409 14.921 1.00 85.38 81 ALA A N 1
ATOM 618 C CA . ALA A 1 81 ? -1.476 1.337 14.287 1.00 85.38 81 ALA A CA 1
ATOM 619 C C . ALA A 1 81 ? -2.077 0.836 12.956 1.00 85.38 81 ALA A C 1
ATOM 621 O O . ALA A 1 81 ? -1.350 0.754 11.964 1.00 85.38 81 ALA A O 1
ATOM 622 N N . PRO A 1 82 ? -3.402 0.605 12.846 1.00 87.31 82 PRO A N 1
ATOM 623 C CA . PRO A 1 82 ? -4.029 0.223 11.578 1.00 87.31 82 PRO A CA 1
ATOM 624 C C . PRO A 1 82 ? -3.894 1.292 10.484 1.00 87.31 82 PRO A C 1
ATOM 626 O O . PRO A 1 82 ? -3.782 0.958 9.306 1.00 87.31 82 PRO A O 1
ATOM 629 N N . LEU A 1 83 ? -3.885 2.576 10.860 1.00 89.12 83 LEU A N 1
ATOM 630 C CA . LEU A 1 83 ? -3.708 3.694 9.930 1.00 89.12 83 LEU A CA 1
ATOM 631 C C . LEU A 1 83 ? -2.293 3.709 9.357 1.00 89.12 83 LEU A C 1
ATOM 633 O O . LEU A 1 83 ? -2.117 3.806 8.143 1.00 89.12 83 LEU A O 1
ATOM 637 N N . VAL A 1 84 ? -1.302 3.587 10.242 1.00 89.62 84 VAL A N 1
ATOM 638 C CA . VAL A 1 84 ? 0.120 3.566 9.883 1.00 89.62 84 VAL A CA 1
ATOM 639 C C . VAL A 1 84 ? 0.415 2.368 8.989 1.00 89.62 84 VAL A C 1
ATOM 641 O O . VAL A 1 84 ? 1.032 2.533 7.939 1.00 89.62 84 VAL A O 1
ATOM 644 N N . ALA A 1 85 ? -0.102 1.189 9.342 1.00 92.12 85 ALA A N 1
ATOM 645 C CA . ALA A 1 85 ? 0.045 -0.020 8.544 1.00 92.12 85 ALA A CA 1
ATOM 646 C C . ALA A 1 85 ? -0.505 0.165 7.121 1.00 92.12 85 ALA A C 1
ATOM 648 O O . ALA A 1 85 ? 0.192 -0.130 6.153 1.00 92.12 85 ALA A O 1
ATOM 649 N N . VAL A 1 86 ? -1.718 0.710 6.968 1.00 92.94 86 VAL A N 1
ATOM 650 C CA . VAL A 1 86 ? -2.300 0.984 5.641 1.00 92.94 86 VAL A CA 1
ATOM 651 C C . VAL A 1 86 ? -1.505 2.052 4.883 1.00 92.94 86 VAL A C 1
ATOM 653 O O . VAL A 1 86 ? -1.285 1.896 3.684 1.00 92.94 86 VAL A O 1
ATOM 656 N N . GLY A 1 87 ? -1.011 3.094 5.557 1.00 93.44 87 GLY A N 1
ATOM 657 C CA . GLY A 1 87 ? -0.123 4.093 4.953 1.00 93.44 87 GLY A CA 1
ATOM 658 C C . GLY A 1 87 ? 1.170 3.477 4.404 1.00 93.44 87 GLY A C 1
ATOM 659 O O . GLY A 1 87 ? 1.519 3.706 3.245 1.00 93.44 87 GLY A O 1
ATOM 660 N N . LEU A 1 88 ? 1.829 2.622 5.193 1.00 93.25 88 LEU A N 1
ATOM 661 C CA . LEU A 1 88 ? 3.013 1.857 4.783 1.00 93.25 88 LEU A CA 1
ATOM 662 C C . LEU A 1 88 ? 2.705 0.893 3.635 1.00 93.25 88 LEU A C 1
ATOM 664 O O . LEU A 1 88 ? 3.482 0.793 2.689 1.00 93.25 88 LEU A O 1
ATOM 668 N N . GLY A 1 89 ? 1.549 0.229 3.672 1.00 94.00 89 GLY A N 1
ATOM 669 C CA . GLY A 1 89 ? 1.070 -0.590 2.564 1.00 94.00 89 GLY A CA 1
ATOM 670 C C . GLY A 1 89 ? 0.931 0.220 1.272 1.00 94.00 89 GLY A C 1
ATOM 671 O O . GLY A 1 89 ? 1.336 -0.245 0.209 1.00 94.00 89 GLY A O 1
ATOM 672 N N . GLY A 1 90 ? 0.380 1.434 1.361 1.00 94.00 90 GLY A N 1
ATOM 673 C CA . GLY A 1 90 ? 0.236 2.348 0.227 1.00 94.00 90 GLY A CA 1
ATOM 674 C C . GLY A 1 90 ? 1.587 2.795 -0.330 1.00 94.00 90 GLY A C 1
ATOM 675 O O . GLY A 1 90 ? 1.783 2.781 -1.544 1.00 94.00 90 GLY A O 1
ATOM 676 N N . ALA A 1 91 ? 2.545 3.100 0.550 1.00 94.12 91 ALA A N 1
ATOM 677 C CA . ALA A 1 91 ? 3.922 3.392 0.162 1.00 94.12 91 ALA A CA 1
ATOM 678 C C . ALA A 1 91 ? 4.586 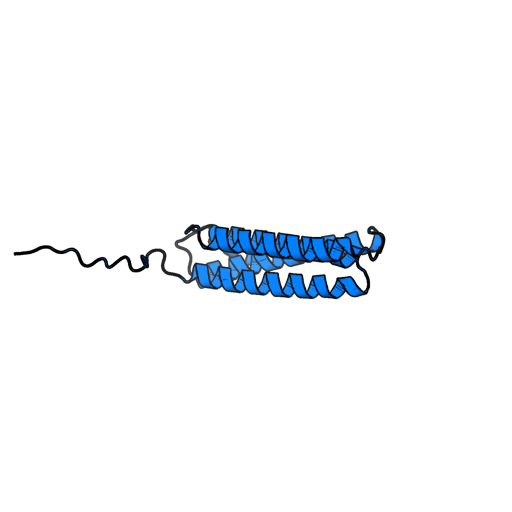2.188 -0.532 1.00 94.12 91 ALA A C 1
ATOM 680 O O . ALA A 1 91 ? 5.242 2.360 -1.556 1.00 94.12 91 ALA A O 1
ATOM 681 N N . GLY A 1 92 ? 4.358 0.967 -0.032 1.00 94.25 92 GLY A N 1
ATOM 682 C CA . GLY A 1 92 ? 4.810 -0.272 -0.668 1.00 94.25 92 GLY A CA 1
ATOM 683 C C . GLY A 1 92 ? 4.219 -0.464 -2.065 1.00 94.25 92 GLY A C 1
ATOM 684 O O . GLY A 1 92 ? 4.960 -0.721 -3.011 1.00 94.25 92 GLY A O 1
ATOM 685 N N . PHE A 1 93 ? 2.905 -0.270 -2.225 1.00 96.19 93 PHE A N 1
ATOM 686 C CA . PHE A 1 93 ? 2.244 -0.296 -3.534 1.00 96.19 93 PHE A CA 1
ATOM 687 C C . PHE A 1 93 ? 2.859 0.718 -4.501 1.00 96.19 93 PHE A C 1
ATOM 689 O O . PHE A 1 93 ? 3.186 0.367 -5.632 1.00 96.19 93 PHE A O 1
ATOM 696 N N . PHE A 1 94 ? 3.045 1.962 -4.059 1.00 95.88 94 PHE A N 1
ATOM 697 C CA . PHE A 1 94 ? 3.618 3.011 -4.893 1.00 95.88 94 PHE A CA 1
ATOM 698 C C . PHE A 1 94 ? 5.058 2.710 -5.298 1.00 95.88 94 PHE A C 1
ATOM 700 O O . PHE A 1 94 ? 5.396 2.821 -6.472 1.00 95.88 94 PHE A O 1
ATOM 707 N N . PHE A 1 95 ? 5.887 2.281 -4.347 1.00 95.50 95 PHE A N 1
ATOM 708 C CA . PHE A 1 95 ? 7.268 1.892 -4.599 1.00 95.50 95 PHE A CA 1
ATOM 709 C C . PHE A 1 95 ? 7.351 0.761 -5.632 1.00 95.50 95 PHE A C 1
ATOM 711 O O . PHE A 1 95 ? 8.057 0.899 -6.631 1.00 95.50 95 PHE A O 1
ATOM 718 N N . LEU A 1 96 ? 6.570 -0.314 -5.459 1.00 94.88 96 LEU A N 1
ATOM 719 C CA . LEU A 1 96 ? 6.507 -1.403 -6.441 1.00 94.88 96 LEU A CA 1
ATOM 720 C C . LEU A 1 96 ? 5.960 -0.925 -7.782 1.00 94.88 96 LEU A C 1
ATOM 722 O O . LEU A 1 96 ? 6.423 -1.385 -8.820 1.00 94.88 96 LEU A O 1
ATOM 726 N N . GLY A 1 97 ? 5.009 0.007 -7.772 1.00 94.38 97 GLY A N 1
ATOM 727 C CA . GLY A 1 97 ? 4.492 0.636 -8.976 1.00 94.38 97 GLY A CA 1
ATOM 728 C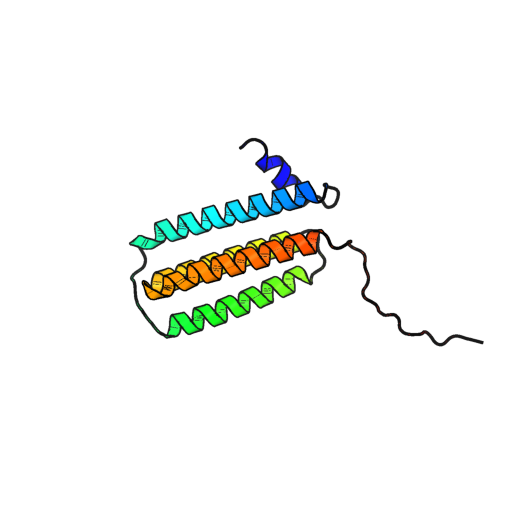 C . GLY A 1 97 ? 5.582 1.376 -9.743 1.00 94.38 97 GLY A C 1
ATOM 729 O O . GLY A 1 97 ? 5.762 1.119 -10.927 1.00 94.38 97 GLY A O 1
ATOM 730 N N . VAL A 1 98 ? 6.363 2.236 -9.084 1.00 94.06 98 VAL A N 1
ATOM 731 C CA . VAL A 1 98 ? 7.466 2.980 -9.719 1.00 94.06 98 VAL A CA 1
ATOM 732 C C . VAL A 1 98 ? 8.520 2.023 -10.274 1.00 94.06 98 VAL A C 1
ATOM 734 O O . VAL A 1 98 ? 8.932 2.160 -11.427 1.00 94.06 98 VAL A O 1
ATOM 737 N N . VAL A 1 99 ? 8.924 1.021 -9.490 1.00 93.94 99 VAL A N 1
ATOM 738 C CA . VAL A 1 99 ? 9.902 0.018 -9.934 1.00 93.94 99 VAL A CA 1
ATOM 739 C C . VAL A 1 99 ? 9.347 -0.819 -11.092 1.00 93.94 99 VAL A C 1
ATOM 741 O O . VAL A 1 99 ? 10.051 -1.066 -12.069 1.00 93.94 99 VAL A O 1
ATOM 744 N N . GLY A 1 100 ? 8.068 -1.186 -11.043 1.00 93.31 100 GLY A N 1
ATOM 745 C CA . GLY A 1 100 ? 7.373 -1.891 -12.116 1.00 93.31 100 GLY A CA 1
ATOM 746 C C . GLY A 1 100 ? 7.270 -1.077 -13.404 1.00 93.31 100 GLY A C 1
ATOM 747 O O . GLY A 1 100 ? 7.447 -1.623 -14.491 1.00 93.31 100 GLY A O 1
ATOM 748 N N . LEU A 1 101 ? 7.063 0.239 -13.297 1.00 92.75 101 LEU A N 1
ATOM 749 C CA . LEU A 1 101 ? 7.089 1.154 -14.437 1.00 92.75 101 LEU A CA 1
ATOM 750 C C . LEU A 1 101 ? 8.485 1.266 -15.062 1.00 92.75 101 LEU A C 1
ATOM 752 O O . LEU A 1 101 ? 8.599 1.346 -16.285 1.00 92.75 101 LEU A O 1
ATOM 756 N N . LEU A 1 102 ? 9.547 1.251 -14.258 1.00 92.25 102 LEU A N 1
ATOM 757 C CA . LEU A 1 102 ? 10.920 1.223 -14.771 1.00 92.25 102 LEU A CA 1
ATOM 758 C C . LEU A 1 102 ? 11.234 -0.091 -15.497 1.00 92.25 102 LEU A C 1
ATOM 760 O O . LEU A 1 102 ? 11.900 -0.075 -16.529 1.00 92.25 102 LEU A O 1
ATOM 764 N N . LEU A 1 103 ? 10.705 -1.207 -14.993 1.00 90.62 103 LEU A N 1
ATOM 765 C CA . LEU A 1 103 ? 10.900 -2.562 -15.513 1.00 90.62 103 LEU A CA 1
ATOM 766 C C . LEU A 1 103 ? 9.904 -2.967 -16.617 1.00 90.62 103 LEU A C 1
ATOM 768 O O . LEU A 1 103 ? 9.730 -4.155 -16.872 1.00 90.62 103 LEU A O 1
ATOM 772 N N . ARG A 1 104 ? 9.201 -2.024 -17.254 1.00 88.69 104 ARG A N 1
ATOM 773 C CA . ARG A 1 104 ? 8.224 -2.359 -18.306 1.00 88.69 104 ARG A CA 1
ATOM 774 C C . ARG A 1 104 ? 8.887 -3.095 -19.490 1.00 88.69 104 ARG A C 1
ATOM 776 O O . ARG A 1 104 ? 9.954 -2.655 -19.921 1.00 88.69 104 ARG A O 1
ATOM 783 N N . PRO A 1 105 ? 8.205 -4.097 -20.083 1.00 86.81 105 PRO A N 1
ATOM 784 C CA . PRO A 1 105 ? 6.827 -4.513 -19.781 1.00 86.81 105 PRO A CA 1
ATOM 785 C C . PRO A 1 105 ? 6.673 -5.492 -18.602 1.00 86.81 105 PRO A C 1
ATOM 787 O O . PRO A 1 105 ? 5.623 -5.492 -17.960 1.00 86.81 105 PRO A O 1
ATOM 790 N N . GLU A 1 106 ? 7.687 -6.291 -18.273 1.00 86.25 106 GLU A N 1
ATOM 791 C CA . GLU A 1 106 ? 7.584 -7.399 -17.309 1.00 86.25 106 GLU A CA 1
ATOM 792 C C . GLU A 1 106 ? 7.301 -6.914 -15.877 1.00 86.25 106 GLU A C 1
ATOM 794 O O . GLU A 1 106 ? 6.608 -7.571 -15.096 1.00 86.25 106 GLU A O 1
ATOM 799 N N . GLY A 1 107 ? 7.777 -5.714 -15.544 1.00 85.69 107 GLY A N 1
ATOM 800 C CA . GLY A 1 107 ? 7.585 -5.062 -14.253 1.00 85.69 107 GLY A CA 1
ATOM 801 C C . GLY A 1 107 ? 6.134 -4.729 -13.908 1.00 85.69 107 GLY A C 1
ATOM 802 O O . GLY A 1 107 ? 5.840 -4.477 -12.742 1.00 85.69 107 GLY A O 1
ATOM 803 N N . LEU A 1 108 ? 5.193 -4.777 -14.858 1.00 87.31 108 LEU A N 1
ATOM 804 C CA . LEU A 1 108 ? 3.771 -4.545 -14.570 1.00 87.31 108 LEU A CA 1
ATOM 805 C C . LEU A 1 108 ? 3.192 -5.576 -13.589 1.00 87.31 108 LEU A C 1
ATOM 807 O O . LEU A 1 108 ? 2.269 -5.257 -12.840 1.00 87.31 108 LEU A O 1
ATOM 811 N N . PHE A 1 109 ? 3.771 -6.778 -13.514 1.00 91.69 109 PHE A N 1
ATOM 812 C CA . PHE A 1 109 ? 3.400 -7.751 -12.487 1.00 91.69 109 PHE A CA 1
ATOM 813 C C . PHE A 1 109 ? 3.689 -7.239 -11.064 1.00 91.69 109 PHE A C 1
ATOM 815 O O . PHE A 1 109 ? 2.932 -7.542 -10.142 1.00 91.69 109 PHE A O 1
ATOM 822 N N . LEU A 1 110 ? 4.716 -6.400 -10.870 1.00 91.88 110 LEU A N 1
ATOM 823 C CA . LEU A 1 110 ? 5.003 -5.784 -9.569 1.00 91.88 110 LEU A CA 1
ATOM 824 C C . LEU A 1 110 ? 3.879 -4.852 -9.120 1.00 91.88 110 LEU A C 1
ATOM 826 O O . LEU A 1 110 ? 3.627 -4.743 -7.924 1.00 91.88 110 LEU A O 1
ATOM 830 N N . LEU A 1 111 ? 3.154 -4.230 -10.053 1.00 91.00 111 LEU A N 1
ATOM 831 C CA . LEU A 1 111 ? 1.984 -3.422 -9.719 1.00 91.00 111 LEU A CA 1
ATOM 832 C C . LEU A 1 111 ? 0.854 -4.296 -9.153 1.00 91.00 111 LEU A C 1
ATOM 834 O O . LEU A 1 111 ? 0.242 -3.938 -8.146 1.00 91.00 111 LEU A O 1
ATOM 838 N N . LEU A 1 112 ? 0.616 -5.467 -9.758 1.00 93.12 112 LEU A N 1
ATOM 839 C CA . LEU A 1 112 ? -0.345 -6.450 -9.245 1.00 93.12 112 LEU A CA 1
ATOM 840 C C . LEU A 1 112 ? 0.094 -6.995 -7.884 1.00 93.12 112 LEU A C 1
ATOM 842 O O . LEU A 1 112 ? -0.723 -7.088 -6.969 1.00 93.12 112 LEU A O 1
ATOM 846 N N . LEU A 1 113 ? 1.385 -7.296 -7.728 1.00 94.44 113 LEU A N 1
ATOM 847 C CA . LEU A 1 113 ? 1.956 -7.770 -6.471 1.00 94.44 113 LEU A CA 1
ATOM 848 C C . LEU A 1 113 ? 1.833 -6.715 -5.364 1.00 94.44 113 LEU A C 1
ATOM 850 O O . LEU A 1 113 ? 1.405 -7.036 -4.258 1.00 94.44 113 LEU A O 1
ATOM 854 N N . GLY A 1 114 ? 2.134 -5.451 -5.669 1.00 94.00 114 GLY A N 1
ATOM 855 C CA . GLY A 1 114 ? 1.956 -4.326 -4.755 1.00 94.00 114 GLY A CA 1
ATOM 856 C C . GLY A 1 114 ? 0.492 -4.124 -4.371 1.00 94.00 114 GLY A C 1
ATOM 857 O O . GLY A 1 114 ? 0.192 -3.885 -3.203 1.00 94.00 114 GLY A O 1
ATOM 858 N N . GLY A 1 115 ? -0.433 -4.275 -5.325 1.00 94.12 115 GLY A N 1
ATOM 859 C CA . GLY A 1 115 ? -1.871 -4.209 -5.066 1.00 94.12 115 GLY A CA 1
ATOM 860 C C . GLY A 1 115 ? -2.342 -5.346 -4.158 1.00 94.12 115 GLY A C 1
ATOM 861 O O . GLY A 1 115 ? -3.047 -5.109 -3.179 1.00 94.12 115 GLY A O 1
ATOM 862 N N . GLY A 1 116 ? -1.893 -6.575 -4.425 1.00 95.94 116 GLY A N 1
ATOM 863 C CA . GLY A 1 116 ? -2.160 -7.739 -3.581 1.00 95.94 116 GLY A CA 1
ATOM 864 C C . GLY A 1 116 ? -1.614 -7.563 -2.163 1.00 95.94 116 GLY A C 1
ATOM 865 O O . GLY A 1 116 ? -2.349 -7.757 -1.195 1.00 95.94 116 GLY A O 1
ATOM 866 N N . PHE A 1 117 ? -0.362 -7.117 -2.032 1.00 94.56 117 PHE A N 1
ATOM 867 C CA . PHE A 1 117 ? 0.246 -6.786 -0.745 1.00 94.56 117 PHE A CA 1
ATOM 868 C C . PHE A 1 117 ? -0.576 -5.736 0.008 1.00 94.56 117 PHE A C 1
ATOM 870 O O . PHE A 1 117 ? -0.954 -5.962 1.154 1.00 94.56 117 PHE A O 1
ATOM 877 N N . PHE A 1 118 ? -0.940 -4.631 -0.645 1.00 95.50 118 PHE A N 1
ATOM 878 C CA . PHE A 1 118 ? -1.756 -3.581 -0.038 1.00 95.50 118 PHE A CA 1
ATOM 879 C C . PHE A 1 118 ? -3.107 -4.099 0.475 1.00 95.50 118 PHE A C 1
ATOM 881 O O . PHE A 1 118 ? -3.517 -3.762 1.586 1.00 95.50 118 PHE A O 1
ATOM 888 N N . LEU A 1 119 ? -3.780 -4.968 -0.287 1.00 95.06 119 LEU A N 1
ATOM 889 C CA . LEU A 1 119 ? -5.032 -5.598 0.140 1.00 95.06 119 LEU A CA 1
ATOM 890 C C . LEU A 1 119 ? -4.835 -6.506 1.360 1.00 95.06 119 LEU A C 1
ATOM 892 O O . LEU A 1 119 ? -5.667 -6.494 2.268 1.00 95.06 119 LEU A O 1
ATOM 896 N N . LEU A 1 120 ? -3.741 -7.269 1.419 1.00 95.00 120 LEU A N 1
ATOM 897 C CA . LEU A 1 120 ? -3.408 -8.087 2.590 1.00 95.00 120 LEU A CA 1
ATOM 898 C C . LEU A 1 120 ? -3.146 -7.220 3.826 1.00 95.00 120 LEU A C 1
ATOM 900 O O . LEU A 1 120 ? -3.632 -7.540 4.914 1.00 95.00 120 LEU A O 1
ATOM 904 N N . VAL A 1 121 ? -2.444 -6.097 3.660 1.00 94.12 121 VAL A N 1
ATOM 905 C CA . VAL A 1 121 ? -2.205 -5.127 4.736 1.00 94.12 121 VAL A CA 1
ATOM 906 C C . VAL A 1 121 ? -3.516 -4.511 5.214 1.00 94.12 121 VAL A C 1
ATOM 908 O O . VAL A 1 121 ? -3.761 -4.474 6.418 1.00 94.12 121 VAL A O 1
ATOM 911 N N . LEU A 1 122 ? -4.404 -4.111 4.299 1.00 93.88 122 LEU A N 1
ATOM 912 C CA . LEU A 1 122 ? -5.726 -3.587 4.645 1.00 93.88 122 LEU A CA 1
ATOM 913 C C . LEU A 1 122 ? -6.545 -4.609 5.444 1.00 93.88 122 LEU A C 1
ATOM 915 O O . LEU A 1 122 ? -7.095 -4.267 6.489 1.00 93.88 122 LEU A O 1
ATOM 919 N N . ARG A 1 123 ? -6.581 -5.877 5.013 1.00 92.81 123 ARG A N 1
ATOM 920 C CA . ARG A 1 123 ? -7.273 -6.944 5.759 1.00 92.81 123 ARG A CA 1
ATOM 921 C C . ARG A 1 123 ? -6.662 -7.171 7.142 1.00 92.81 123 ARG A C 1
ATOM 923 O O . ARG A 1 123 ? -7.399 -7.361 8.105 1.00 92.81 123 ARG A O 1
ATOM 930 N N . SER A 1 124 ? -5.336 -7.111 7.251 1.00 90.81 124 SER A N 1
ATOM 931 C CA . SER A 1 124 ? -4.625 -7.250 8.528 1.00 90.81 124 SER A CA 1
ATOM 932 C C . SER A 1 124 ? -4.933 -6.087 9.475 1.00 90.81 124 SER A C 1
ATOM 934 O O . SER A 1 124 ? -5.189 -6.301 10.657 1.00 90.81 124 SER A O 1
ATOM 936 N N . ALA A 1 125 ? -4.989 -4.863 8.953 1.00 89.31 125 ALA A N 1
ATOM 937 C CA . ALA A 1 125 ? -5.345 -3.667 9.705 1.00 89.31 125 ALA A CA 1
ATOM 938 C C . ALA A 1 125 ? -6.819 -3.687 10.164 1.00 89.31 125 ALA A C 1
ATOM 940 O O . ALA A 1 125 ? -7.116 -3.350 11.309 1.00 89.31 125 ALA A O 1
ATOM 941 N N . GLU A 1 126 ? -7.747 -4.159 9.323 1.00 90.50 126 GLU A N 1
ATOM 942 C CA . GLU A 1 126 ? -9.149 -4.379 9.713 1.00 90.50 126 GLU A CA 1
ATOM 943 C C . GLU A 1 126 ? -9.306 -5.446 10.806 1.00 90.50 126 GLU A C 1
ATOM 945 O O . GLU A 1 126 ? -10.185 -5.323 11.665 1.00 90.50 126 GLU A O 1
ATOM 950 N N . ALA A 1 127 ? -8.470 -6.488 10.781 1.00 88.00 127 ALA A N 1
ATOM 951 C CA . ALA A 1 127 ? -8.432 -7.512 11.819 1.00 88.00 127 ALA A CA 1
ATOM 952 C C . ALA A 1 127 ? -7.844 -6.970 13.131 1.00 88.00 127 ALA A C 1
ATOM 954 O O . ALA A 1 127 ? -8.379 -7.255 14.200 1.00 88.00 127 ALA A O 1
ATOM 955 N N . ALA A 1 128 ? -6.798 -6.142 13.058 1.00 85.00 128 ALA A N 1
ATOM 956 C CA . ALA A 1 128 ? -6.215 -5.474 14.220 1.00 85.00 128 ALA A CA 1
ATOM 957 C C . ALA A 1 128 ? -7.217 -4.524 14.899 1.00 85.00 128 ALA A C 1
ATOM 959 O O . ALA A 1 128 ? -7.293 -4.499 16.123 1.00 85.00 128 ALA A O 1
ATOM 960 N N . LEU A 1 129 ? -8.059 -3.825 14.126 1.00 82.81 129 LEU A N 1
ATOM 961 C CA . LEU A 1 129 ? -9.158 -3.010 14.664 1.00 82.81 129 LEU A CA 1
ATOM 962 C C . LEU A 1 129 ? -10.199 -3.821 15.452 1.00 82.81 129 LEU A C 1
ATOM 964 O O . LEU A 1 129 ? -10.866 -3.259 16.316 1.00 82.81 129 LEU A O 1
ATOM 968 N N . ALA A 1 130 ? -10.367 -5.109 15.136 1.00 78.62 130 ALA A N 1
ATOM 969 C CA . ALA A 1 130 ? -11.324 -6.005 15.786 1.00 78.62 130 ALA A CA 1
ATOM 970 C C . ALA A 1 130 ? -10.763 -6.745 17.001 1.00 78.62 130 ALA A C 1
ATOM 972 O O . ALA A 1 130 ? -11.527 -7.411 17.700 1.00 78.62 130 ALA A O 1
ATOM 973 N N . ARG A 1 131 ? -9.459 -6.628 17.279 1.00 73.88 131 ARG A N 1
ATOM 974 C CA . ARG A 1 131 ? -8.898 -7.162 18.518 1.00 73.88 131 ARG A CA 1
ATOM 975 C C . ARG A 1 131 ? -9.356 -6.292 19.694 1.00 73.88 131 ARG A C 1
ATOM 977 O O . ARG A 1 131 ? -9.207 -5.071 19.629 1.00 73.88 131 ARG A O 1
ATOM 984 N N . PRO A 1 132 ? -9.900 -6.888 20.770 1.00 57.91 132 PRO A N 1
ATOM 985 C CA . PRO A 1 132 ? -10.136 -6.162 22.010 1.00 57.91 132 PRO A CA 1
AT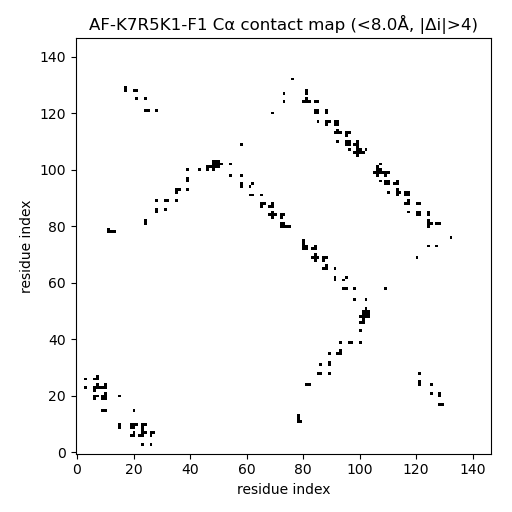OM 986 C C . PRO A 1 132 ? -8.814 -5.545 22.481 1.00 57.91 132 PRO A C 1
ATOM 988 O O . PRO A 1 132 ? -7.812 -6.255 22.543 1.00 57.91 132 PRO A O 1
ATOM 991 N N . GLN A 1 133 ? -8.809 -4.257 22.836 1.00 53.81 133 GLN A N 1
ATOM 992 C CA . GLN A 1 133 ? -7.654 -3.517 23.386 1.00 53.81 133 GLN A CA 1
ATOM 993 C C . GLN A 1 133 ? -7.214 -4.009 24.789 1.00 53.81 133 GLN A C 1
ATOM 995 O O . GLN A 1 133 ? -6.779 -3.233 25.630 1.00 53.81 133 GLN A O 1
ATOM 1000 N N . GLY A 1 134 ? -7.353 -5.301 25.083 1.00 43.78 134 GLY A N 1
ATOM 1001 C CA . GLY A 1 134 ? -7.119 -5.850 26.413 1.00 43.78 134 GLY A CA 1
ATOM 1002 C C . GLY A 1 134 ? -7.230 -7.366 26.500 1.00 43.78 134 GLY A C 1
ATOM 1003 O O . GLY A 1 134 ? -7.721 -7.870 27.501 1.00 43.78 134 GLY A O 1
ATOM 1004 N N . SER A 1 135 ? -6.806 -8.115 25.479 1.00 38.19 135 SER A N 1
ATOM 1005 C CA . SER A 1 135 ? -6.409 -9.509 25.718 1.00 38.19 135 SER A CA 1
ATOM 1006 C C . SER A 1 135 ? -4.909 -9.532 25.988 1.00 38.19 135 SER A C 1
ATOM 1008 O O . SER A 1 135 ? -4.138 -9.615 25.031 1.00 38.19 135 SER A O 1
ATOM 1010 N N . PRO A 1 136 ? -4.480 -9.430 27.262 1.00 44.12 136 PRO A N 1
ATOM 1011 C CA . PRO A 1 136 ? -3.103 -9.712 27.605 1.00 44.12 136 PRO A CA 1
ATOM 1012 C C . PRO A 1 136 ? -2.813 -11.136 27.147 1.00 44.12 136 PRO A C 1
ATOM 1014 O O . PRO A 1 136 ? -3.505 -12.087 27.519 1.00 44.12 136 PRO A O 1
ATOM 1017 N N . GLY A 1 137 ? -1.789 -11.290 26.316 1.00 42.62 137 GLY A N 1
ATOM 1018 C CA . GLY A 1 137 ? -1.173 -12.587 26.140 1.00 42.62 137 GLY A CA 1
ATOM 1019 C C . GLY A 1 137 ? -0.733 -13.089 27.513 1.00 42.62 137 GLY A C 1
ATOM 1020 O O . GLY A 1 137 ? 0.217 -12.574 28.082 1.00 42.62 137 GLY A O 1
ATOM 1021 N N . SER A 1 138 ? -1.463 -14.063 28.056 1.00 44.62 138 SER A N 1
ATOM 1022 C CA . SER A 1 138 ? -0.905 -15.385 28.344 1.00 44.62 138 SER A CA 1
ATOM 1023 C C . SER A 1 138 ? 0.522 -15.369 28.925 1.00 44.62 138 SER A C 1
ATOM 1025 O O . SER A 1 138 ? 1.426 -16.023 28.411 1.00 44.62 138 SER A O 1
ATOM 1027 N N . GLY A 1 139 ? 0.715 -14.639 30.019 1.00 39.38 139 GLY A N 1
ATOM 1028 C CA . GLY A 1 139 ? 1.846 -14.777 30.933 1.00 39.38 139 GLY A CA 1
ATOM 1029 C C . GLY A 1 139 ? 1.404 -15.494 32.204 1.00 39.38 139 GLY A C 1
ATOM 1030 O O . GLY A 1 139 ? 1.654 -15.009 33.301 1.00 39.38 139 GLY A O 1
ATOM 1031 N N . GLY A 1 140 ? 0.675 -16.605 32.063 1.00 41.16 140 GLY A N 1
ATOM 1032 C CA . GLY A 1 140 ? 0.342 -17.500 33.169 1.00 41.16 140 GLY A CA 1
ATOM 1033 C C . GLY A 1 140 ? 1.586 -18.258 33.617 1.00 41.16 140 GLY A C 1
ATOM 1034 O O . GLY A 1 140 ? 1.729 -19.441 33.331 1.00 41.16 140 GLY A O 1
ATOM 1035 N N . GLY A 1 141 ? 2.510 -17.564 34.279 1.00 38.19 141 GLY A N 1
ATOM 1036 C CA . GLY A 1 141 ? 3.496 -18.217 35.126 1.00 38.19 141 GLY A CA 1
ATOM 1037 C C . GLY A 1 141 ? 2.765 -18.744 36.362 1.00 38.19 141 GLY A C 1
ATOM 1038 O O . GLY A 1 141 ? 2.088 -17.951 37.022 1.00 38.19 141 GLY A O 1
ATOM 1039 N N . PRO A 1 142 ? 2.839 -20.046 36.688 1.00 49.38 142 PRO A N 1
ATOM 1040 C CA . PRO A 1 142 ? 2.323 -20.527 37.957 1.00 49.38 142 PRO A CA 1
ATOM 1041 C C . PRO A 1 142 ? 3.176 -19.891 39.055 1.00 49.38 142 PRO A C 1
ATOM 1043 O O . PRO A 1 142 ? 4.344 -20.234 39.219 1.00 49.38 142 PRO A O 1
ATOM 1046 N N . GLY A 1 143 ? 2.617 -18.913 39.767 1.00 42.81 143 GLY A N 1
ATOM 1047 C CA . GLY A 1 143 ? 3.223 -18.418 40.995 1.00 42.81 143 GLY A CA 1
ATOM 1048 C C . GLY A 1 143 ? 3.216 -19.553 42.019 1.00 42.81 143 GLY A C 1
ATOM 1049 O O . GLY A 1 143 ? 2.135 -20.062 42.321 1.00 42.81 143 GLY A O 1
ATOM 1050 N N . PRO A 1 144 ? 4.371 -19.988 42.549 1.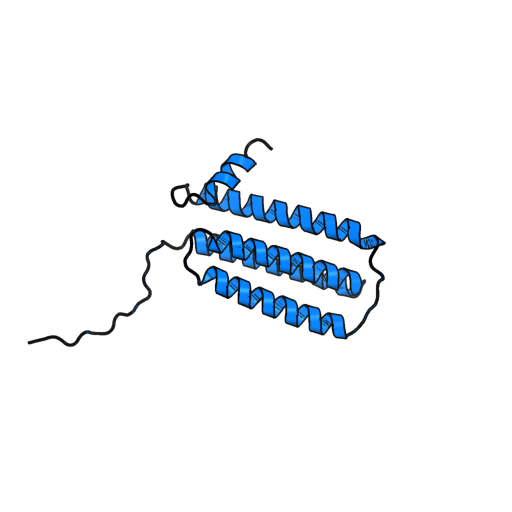00 50.19 144 PRO A N 1
ATOM 1051 C CA . PRO A 1 144 ? 4.383 -20.895 43.675 1.00 50.19 144 PRO A CA 1
ATOM 1052 C C . PRO A 1 144 ? 4.223 -20.060 44.947 1.00 50.19 144 PRO A C 1
ATOM 1054 O O . PRO A 1 144 ? 5.158 -19.420 45.419 1.00 50.19 144 PRO A O 1
ATOM 1057 N N . GLY A 1 145 ? 3.014 -20.066 45.489 1.00 55.03 145 GLY A N 1
ATOM 1058 C CA . GLY A 1 145 ? 2.731 -19.712 46.875 1.00 55.03 145 GLY A CA 1
ATOM 1059 C C . GLY A 1 145 ? 1.305 -20.152 47.182 1.00 55.03 145 GLY A C 1
ATOM 1060 O O . GLY A 1 145 ? 0.402 -19.857 46.408 1.00 55.03 145 GLY A O 1
ATOM 1061 N N . SER A 1 146 ? 0.994 -20.908 48.221 1.00 42.53 146 SER A N 1
ATOM 1062 C CA . SER A 1 146 ? 1.753 -21.495 49.336 1.00 42.53 146 SER A CA 1
ATOM 1063 C C . SER A 1 146 ? 0.950 -22.767 49.745 1.00 42.53 146 SER A C 1
ATOM 1065 O O . SER A 1 146 ? 0.096 -23.163 48.941 1.00 42.53 146 SER A O 1
ATOM 1067 N N . PRO A 1 147 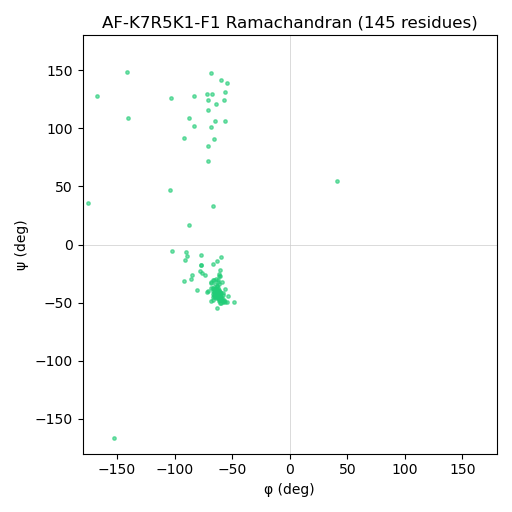? 1.137 -23.467 50.884 1.00 60.94 147 PRO A N 1
ATOM 1068 C CA . PRO A 1 147 ? 1.347 -22.956 52.246 1.00 60.94 147 PRO A CA 1
ATOM 1069 C C . PRO A 1 147 ? 2.763 -23.153 52.797 1.00 60.94 147 PRO A C 1
ATOM 1071 O O . PRO A 1 147 ? 3.399 -24.183 52.484 1.00 60.94 147 PRO A O 1
#

Secondary structure (DSSP, 8-state):
-TTHHHHHHHTT-TTS-HHHHHHHHHHHHHHHHHHHHHHHHHHTTTS-----HHHHHHHHHHHHHHHHHHHHHHHS--TTHHHHHHHHHHHHHHHHHHHHHHTTTTTHHHHHHHHHHHHHHHHHHHHHHTS-TT-------------

Solvent-accessible surface area (backbone atoms only — not comparable to full-atom values): 8033 Å² total; per-residue (Å²): 120,92,70,54,64,63,22,53,62,27,41,79,38,88,84,47,59,68,70,45,28,46,51,11,50,50,52,50,50,50,50,44,51,51,52,46,49,50,52,51,60,67,39,57,86,70,52,71,64,52,81,50,75,65,54,57,57,48,46,52,52,50,48,52,52,42,51,50,52,32,54,51,35,63,65,50,89,50,83,57,18,43,57,54,22,38,52,46,23,44,52,39,24,42,52,27,33,54,53,9,52,27,28,44,77,74,19,51,56,36,36,54,50,18,50,53,51,29,51,52,35,44,55,51,27,53,51,58,70,68,49,70,98,73,71,75,79,84,75,82,69,86,74,91,77,83,136

Sequence (147 aa):
MRRLFPALKALPDPKAPLEERRRGLRAYALGLLSLHGLVLLLLLPLLPARGHPFLWGLALLGLGGVALWVQGSLREEGPSAPLVAVGLGGAGFFFLGVVGLLLRPEGLFLLLLGGGFFLLVLRSAEAALARPQGSPGSGGGPGPGSP